Protein AF-B4NVT7-F1 (afdb_monomer)

Organism: Drosophila simulans (NCBI:txid7240)

Sequence (117 aa):
MACITAVIGFLRTWLHVPLPLVFADYLPKERFATGYGLFMFIQGNAMFLIGPIVGFIRDKTKDYIFVFHILNGFMILCAAPWVLEVLIVKFRRRNKIERNNVDHEDVDNQERSAMVH

InterPro domains:
  IPR036259 MFS transporter superfamily [G3DSA:1.20.1250.20] (1-94)
  IPR036259 MFS transporter superfamily [SSF103473] (3-96)

Structure (mmCIF, N/CA/C/O backbone):
data_AF-B4NVT7-F1
#
_entry.id   AF-B4NVT7-F1
#
loop_
_atom_site.group_PDB
_atom_site.id
_atom_site.type_symbol
_atom_site.label_atom_id
_atom_site.label_alt_id
_atom_site.label_comp_id
_atom_site.label_asym_id
_atom_site.label_entity_id
_atom_site.label_seq_id
_atom_site.pdbx_PDB_ins_code
_atom_site.Cartn_x
_atom_site.Cartn_y
_atom_site.Cartn_z
_atom_site.occupancy
_atom_site.B_iso_or_equiv
_atom_site.auth_seq_id
_atom_site.auth_comp_id
_atom_site.auth_asym_id
_atom_site.auth_atom_id
_atom_site.pdbx_PDB_model_num
ATOM 1 N N . MET A 1 1 ?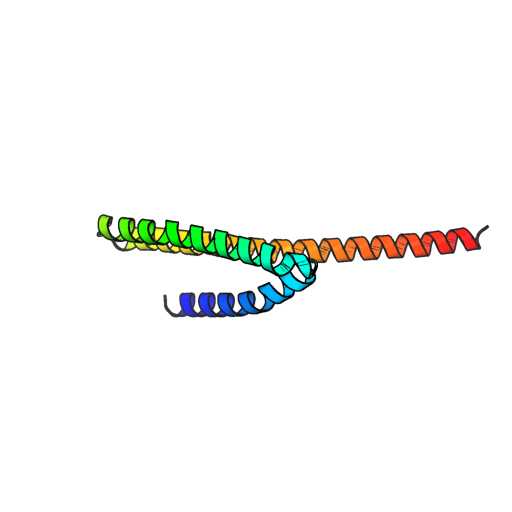 -16.887 -13.170 12.459 1.00 64.88 1 MET A N 1
ATOM 2 C CA . MET A 1 1 ? -15.701 -12.282 12.458 1.00 64.88 1 MET A CA 1
ATOM 3 C C . MET A 1 1 ? -14.423 -13.026 12.080 1.00 64.88 1 MET A C 1
ATOM 5 O O . MET A 1 1 ? -13.839 -12.657 11.073 1.00 64.88 1 MET A O 1
ATOM 9 N N . ALA A 1 2 ? -14.047 -14.106 12.782 1.00 76.62 2 ALA A N 1
ATOM 10 C CA . ALA A 1 2 ? -12.802 -14.853 12.531 1.00 76.62 2 ALA A CA 1
ATOM 11 C C . ALA A 1 2 ? -12.625 -15.353 11.081 1.00 76.62 2 ALA A C 1
ATOM 13 O O . ALA A 1 2 ? -11.559 -15.179 10.499 1.00 76.62 2 ALA A O 1
ATOM 14 N N . CYS A 1 3 ? -13.677 -15.908 10.468 1.00 86.06 3 CYS A N 1
ATOM 15 C CA . CYS A 1 3 ? -13.611 -16.402 9.086 1.00 86.06 3 CYS A CA 1
ATOM 16 C C . CYS A 1 3 ? -13.339 -15.273 8.079 1.00 86.06 3 CYS A C 1
ATOM 18 O O . CYS A 1 3 ? -12.532 -15.428 7.173 1.00 86.06 3 CYS A O 1
ATOM 20 N N . ILE A 1 4 ? -13.971 -14.111 8.272 1.00 81.00 4 ILE A N 1
ATOM 21 C CA . ILE A 1 4 ? -13.816 -12.942 7.395 1.00 81.00 4 ILE A CA 1
ATOM 22 C C . ILE A 1 4 ? -12.397 -12.382 7.524 1.00 81.00 4 ILE A C 1
ATOM 24 O O . ILE A 1 4 ? -11.732 -12.147 6.521 1.00 81.00 4 ILE A O 1
ATOM 28 N N . THR A 1 5 ? -11.892 -12.233 8.751 1.00 80.75 5 THR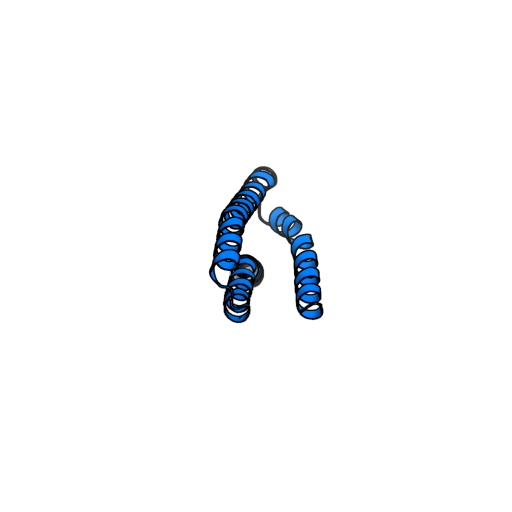 A N 1
ATOM 29 C CA . THR A 1 5 ? -10.518 -11.771 8.991 1.00 80.75 5 THR A CA 1
ATOM 30 C C . THR A 1 5 ? -9.472 -12.767 8.493 1.00 80.75 5 THR A C 1
ATOM 32 O O . THR A 1 5 ? -8.427 -12.339 8.015 1.00 80.75 5 THR A O 1
ATOM 35 N N . ALA A 1 6 ? -9.752 -14.073 8.551 1.00 86.12 6 ALA A N 1
ATOM 36 C CA . ALA A 1 6 ? -8.875 -15.107 8.007 1.00 86.12 6 ALA A CA 1
ATOM 37 C C . ALA A 1 6 ? -8.816 -15.048 6.474 1.00 86.12 6 ALA A C 1
ATOM 39 O O . ALA A 1 6 ? -7.726 -15.041 5.909 1.00 86.12 6 ALA A O 1
ATOM 40 N N . VAL A 1 7 ? -9.967 -14.925 5.803 1.00 86.19 7 VAL A N 1
ATOM 41 C CA . VAL A 1 7 ? -10.035 -14.799 4.338 1.00 86.19 7 VAL A CA 1
ATOM 42 C C . VAL A 1 7 ? -9.357 -13.513 3.867 1.00 86.19 7 VAL A C 1
ATOM 44 O O . VAL A 1 7 ? -8.533 -13.558 2.958 1.00 86.19 7 VAL A O 1
ATOM 47 N N . ILE A 1 8 ? -9.637 -12.375 4.511 1.00 79.56 8 ILE A N 1
ATOM 48 C CA . ILE A 1 8 ? -8.996 -11.098 4.171 1.00 79.56 8 ILE A CA 1
ATOM 49 C C . ILE A 1 8 ? -7.490 -11.159 4.452 1.00 79.56 8 ILE A C 1
ATOM 51 O O . ILE A 1 8 ? -6.704 -10.696 3.633 1.00 79.56 8 ILE A O 1
ATOM 55 N N . GLY A 1 9 ? -7.074 -11.747 5.578 1.00 82.06 9 GLY A N 1
ATOM 56 C CA . GLY A 1 9 ? -5.665 -11.902 5.937 1.00 82.06 9 GLY A CA 1
ATOM 57 C C . GLY A 1 9 ? -4.898 -12.764 4.937 1.00 82.06 9 GLY A C 1
ATOM 58 O O . GLY A 1 9 ? -3.819 -12.374 4.502 1.00 82.06 9 GLY A O 1
ATOM 59 N N . PHE A 1 10 ? -5.489 -13.883 4.516 1.00 87.81 10 PHE A N 1
ATOM 60 C CA . PHE A 1 10 ? -4.922 -14.773 3.507 1.00 87.81 10 PHE A CA 1
ATOM 61 C C . PHE A 1 10 ? -4.824 -14.103 2.131 1.00 87.81 10 PHE A C 1
ATOM 63 O O . PHE A 1 10 ? -3.779 -14.143 1.486 1.00 87.81 10 PHE A O 1
ATOM 70 N N . LEU A 1 11 ? -5.885 -13.423 1.691 1.00 80.38 11 LEU A N 1
ATOM 71 C CA . LEU A 1 11 ? -5.883 -12.708 0.416 1.00 80.38 11 LEU A CA 1
ATOM 72 C C . LEU A 1 11 ? -4.866 -11.552 0.423 1.00 80.38 11 LEU A C 1
ATOM 74 O O . LEU A 1 11 ? -4.183 -11.312 -0.573 1.00 80.38 11 LEU A O 1
ATOM 78 N N . ARG A 1 12 ? -4.720 -10.874 1.572 1.00 78.25 12 ARG A N 1
ATOM 79 C CA . ARG A 1 12 ? -3.741 -9.805 1.799 1.00 78.25 12 ARG A CA 1
ATOM 80 C C . ARG A 1 12 ? -2.304 -10.306 1.772 1.00 78.25 12 ARG A C 1
ATOM 82 O O . ARG A 1 12 ? -1.444 -9.625 1.241 1.00 78.25 12 ARG A O 1
ATOM 89 N N . THR A 1 13 ? -1.985 -11.456 2.347 1.00 83.00 13 THR A N 1
ATOM 90 C CA . THR A 1 13 ? -0.612 -11.969 2.244 1.00 83.00 13 THR A CA 1
ATOM 91 C C . THR A 1 13 ? -0.325 -12.453 0.830 1.00 83.00 13 THR A C 1
ATOM 93 O O . THR A 1 13 ? 0.724 -12.121 0.285 1.00 83.00 13 THR A O 1
ATOM 96 N N . TRP A 1 14 ? -1.277 -13.136 0.191 1.00 83.25 14 TRP A N 1
ATOM 97 C CA . TRP A 1 14 ? -1.098 -13.669 -1.158 1.00 83.25 14 TRP A CA 1
ATOM 98 C C . TRP A 1 14 ? -0.785 -12.578 -2.184 1.00 83.25 14 TRP A C 1
ATOM 100 O O . TRP A 1 14 ? 0.176 -12.693 -2.930 1.00 83.25 14 TRP A O 1
ATOM 110 N N . LEU A 1 15 ? -1.537 -11.485 -2.194 1.00 76.00 15 LEU A N 1
ATOM 111 C CA . LEU A 1 15 ? -1.327 -10.363 -3.117 1.00 76.00 15 LEU A CA 1
ATOM 112 C C . LEU A 1 15 ? -0.124 -9.472 -2.739 1.00 76.00 15 LEU A C 1
ATOM 114 O O . LEU A 1 15 ? 0.381 -8.749 -3.593 1.00 76.00 15 LEU A O 1
ATOM 118 N N . HIS A 1 16 ? 0.379 -9.536 -1.499 1.00 78.44 16 HIS A N 1
ATOM 119 C CA . HIS A 1 16 ? 1.570 -8.784 -1.087 1.00 78.44 16 HIS A CA 1
ATOM 120 C C . HIS A 1 16 ? 2.841 -9.404 -1.682 1.00 78.44 16 HIS A C 1
ATOM 122 O O . HIS A 1 16 ? 3.787 -8.689 -1.990 1.00 78.44 16 HIS A O 1
ATOM 128 N N . VAL A 1 17 ? 2.849 -10.725 -1.890 1.00 80.31 17 VAL A N 1
ATOM 129 C CA . VAL A 1 17 ? 3.972 -11.480 -2.470 1.00 80.31 17 VAL A CA 1
ATOM 130 C C . VAL A 1 17 ? 4.313 -11.072 -3.917 1.00 80.31 17 VAL A C 1
ATOM 132 O O . VAL A 1 17 ? 5.487 -10.824 -4.185 1.00 80.31 17 VAL A O 1
ATOM 135 N N . PRO A 1 18 ? 3.361 -10.965 -4.869 1.00 77.88 18 PRO A N 1
ATOM 136 C CA . PRO A 1 18 ? 3.653 -10.526 -6.232 1.00 77.88 18 PRO A CA 1
ATOM 137 C C . PRO A 1 18 ? 3.879 -9.015 -6.344 1.00 77.88 18 PRO A C 1
ATOM 139 O O . PRO A 1 18 ? 4.391 -8.569 -7.362 1.00 77.88 18 PRO A O 1
ATOM 142 N N . LEU A 1 19 ? 3.527 -8.219 -5.330 1.00 74.12 19 LEU A N 1
ATOM 143 C CA . LEU A 1 19 ? 3.655 -6.761 -5.360 1.00 74.12 19 LEU A CA 1
ATOM 144 C C . LEU A 1 19 ? 5.094 -6.295 -5.682 1.00 74.12 19 LEU A C 1
ATOM 146 O O . LEU A 1 19 ? 5.270 -5.617 -6.693 1.00 74.12 19 LEU A O 1
ATOM 150 N N . PRO A 1 20 ? 6.146 -6.688 -4.932 1.00 75.50 20 PRO A N 1
ATOM 151 C CA . PRO A 1 20 ? 7.522 -6.300 -5.252 1.00 75.50 20 PRO A CA 1
ATOM 152 C C . PRO A 1 20 ? 7.998 -6.851 -6.601 1.00 75.50 20 PRO A C 1
ATOM 154 O O . PRO A 1 20 ? 8.781 -6.190 -7.275 1.00 75.50 20 PRO A O 1
ATOM 157 N N . LEU A 1 21 ? 7.503 -8.023 -7.017 1.00 78.56 21 LEU A N 1
ATOM 158 C CA . LEU A 1 21 ? 7.831 -8.618 -8.315 1.00 78.56 21 LEU A CA 1
ATOM 159 C C . LEU A 1 21 ? 7.291 -7.757 -9.466 1.00 78.56 21 LEU A C 1
ATOM 161 O O . LEU A 1 21 ? 8.003 -7.447 -10.414 1.00 78.56 21 LEU A O 1
ATOM 165 N N . VAL A 1 22 ? 6.051 -7.295 -9.332 1.00 70.69 22 VAL A N 1
ATOM 166 C CA . VAL A 1 22 ? 5.393 -6.396 -10.282 1.00 70.69 22 VAL A CA 1
ATOM 167 C C . VAL A 1 22 ? 6.060 -5.016 -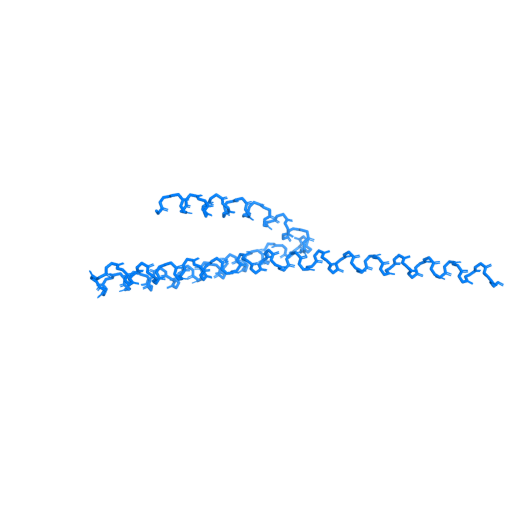10.288 1.00 70.69 22 VAL A C 1
ATOM 169 O O . VAL A 1 22 ? 6.307 -4.453 -11.353 1.00 70.69 22 VAL A O 1
ATOM 172 N N . PHE A 1 23 ? 6.417 -4.474 -9.120 1.00 69.38 23 PHE A N 1
ATOM 173 C CA . PHE A 1 23 ? 7.181 -3.225 -9.038 1.00 69.38 23 PHE A CA 1
ATOM 174 C C . PHE A 1 23 ? 8.562 -3.341 -9.707 1.00 69.38 23 PHE A C 1
ATOM 176 O O . PHE A 1 23 ? 9.023 -2.366 -10.304 1.00 69.38 23 PHE A O 1
ATOM 183 N N . ALA A 1 24 ? 9.205 -4.513 -9.642 1.00 73.19 24 ALA A N 1
ATOM 184 C CA . ALA A 1 24 ? 10.514 -4.761 -10.248 1.00 73.19 24 ALA A CA 1
ATOM 185 C C . ALA A 1 24 ? 10.450 -4.825 -11.783 1.00 73.19 24 ALA A C 1
ATOM 187 O O . ALA A 1 24 ? 11.407 -4.420 -12.440 1.00 73.19 24 ALA A O 1
ATOM 188 N N . ASP A 1 25 ? 9.318 -5.256 -12.347 1.00 70.88 25 ASP A N 1
ATOM 189 C CA . ASP A 1 25 ? 9.064 -5.225 -13.794 1.00 70.88 25 ASP A CA 1
ATOM 190 C C . ASP A 1 25 ? 8.751 -3.809 -14.318 1.00 70.88 25 ASP A C 1
ATOM 192 O O . ASP A 1 25 ? 9.008 -3.506 -15.485 1.00 70.88 25 ASP A O 1
ATOM 196 N N . TYR A 1 26 ? 8.175 -2.929 -13.487 1.00 64.12 26 TYR A N 1
ATOM 197 C CA . TYR A 1 26 ? 7.730 -1.596 -13.915 1.00 64.12 26 TYR A CA 1
ATOM 198 C C . TYR A 1 26 ? 8.756 -0.479 -13.746 1.00 64.12 26 TYR A C 1
ATOM 200 O O . TYR A 1 26 ? 8.663 0.522 -14.461 1.00 64.12 26 TYR A O 1
ATOM 208 N N . LEU A 1 27 ? 9.685 -0.598 -12.796 1.00 66.31 27 LEU A N 1
ATOM 209 C CA . LEU A 1 27 ? 10.651 0.457 -12.505 1.00 66.31 27 LEU A CA 1
ATOM 210 C C . LEU A 1 27 ? 12.052 0.049 -12.978 1.00 66.31 27 LEU A C 1
ATOM 212 O O . LEU A 1 27 ? 12.491 -1.063 -12.684 1.00 66.31 27 LEU A O 1
ATOM 216 N N . PRO A 1 28 ? 12.793 0.935 -13.673 1.00 64.06 28 PRO A N 1
ATOM 217 C CA . PRO A 1 28 ? 14.197 0.676 -13.966 1.00 64.06 28 PRO A CA 1
ATOM 218 C C . PRO A 1 28 ? 14.930 0.375 -12.656 1.00 64.06 28 PRO A C 1
ATOM 220 O O . PRO A 1 28 ? 14.661 1.016 -11.635 1.00 64.06 28 PRO A O 1
ATOM 223 N N . LYS A 1 29 ? 15.842 -0.607 -12.687 1.00 65.44 29 LYS A N 1
ATOM 224 C CA . LYS A 1 29 ? 16.497 -1.171 -11.491 1.00 65.44 29 LYS A CA 1
ATOM 225 C C . LYS A 1 29 ? 17.060 -0.098 -10.543 1.00 65.44 29 LYS A C 1
ATOM 227 O O . LYS A 1 29 ? 17.026 -0.279 -9.333 1.00 65.44 29 LYS A O 1
ATOM 232 N N . GLU A 1 30 ? 17.492 1.043 -11.081 1.00 71.38 30 GLU A N 1
ATOM 233 C CA . GLU A 1 30 ? 18.019 2.191 -10.328 1.00 71.38 30 GLU A CA 1
ATOM 234 C C . GLU A 1 30 ? 16.991 2.942 -9.470 1.00 71.38 30 GLU A C 1
ATOM 236 O O . GLU A 1 30 ? 17.370 3.559 -8.480 1.00 71.38 30 GLU A O 1
ATOM 241 N N . ARG A 1 31 ? 15.696 2.920 -9.814 1.00 73.44 31 ARG A N 1
ATOM 242 C CA . ARG A 1 31 ? 14.656 3.690 -9.101 1.00 73.44 31 ARG A CA 1
ATOM 243 C C . ARG A 1 31 ? 13.682 2.827 -8.298 1.00 73.44 31 ARG A C 1
ATOM 245 O O . ARG A 1 31 ? 12.875 3.388 -7.557 1.00 73.44 31 ARG A O 1
ATOM 252 N N . PHE A 1 32 ? 13.781 1.494 -8.395 1.00 77.12 32 PHE A N 1
ATOM 253 C CA . PHE A 1 32 ? 12.937 0.517 -7.682 1.00 77.12 32 PHE A CA 1
ATOM 254 C C . PHE A 1 32 ? 12.821 0.817 -6.181 1.00 77.12 32 PHE A C 1
ATOM 256 O O . PHE A 1 32 ? 11.716 0.976 -5.658 1.00 77.12 32 PHE A O 1
ATOM 263 N N . ALA A 1 33 ? 13.962 0.971 -5.505 1.00 80.56 33 ALA A N 1
ATOM 264 C CA . ALA A 1 33 ? 14.010 1.203 -4.064 1.00 80.56 33 ALA A CA 1
ATOM 265 C C . ALA A 1 33 ? 13.349 2.532 -3.657 1.00 80.56 33 ALA A C 1
ATOM 267 O O . ALA A 1 33 ? 12.635 2.582 -2.659 1.00 80.56 33 ALA A O 1
ATOM 268 N N . THR A 1 34 ? 13.528 3.596 -4.447 1.00 83.62 34 THR A N 1
ATOM 269 C CA . THR A 1 34 ? 12.927 4.913 -4.183 1.00 83.62 34 THR A CA 1
ATOM 270 C C . THR A 1 34 ? 11.407 4.883 -4.339 1.00 83.62 34 THR A C 1
ATOM 272 O O . THR A 1 34 ? 10.696 5.411 -3.486 1.00 83.62 34 THR A O 1
ATOM 275 N N . GLY A 1 35 ? 10.895 4.236 -5.393 1.00 80.62 35 GLY A N 1
ATOM 276 C CA . GLY A 1 35 ? 9.452 4.100 -5.615 1.00 80.62 35 GLY A CA 1
ATOM 277 C C . GLY A 1 35 ? 8.771 3.252 -4.538 1.00 80.62 35 GLY A C 1
ATOM 278 O O . GLY A 1 35 ? 7.764 3.664 -3.961 1.00 80.62 35 GLY A O 1
ATOM 279 N N . TYR A 1 36 ? 9.360 2.101 -4.206 1.00 82.38 36 TYR A N 1
ATOM 280 C CA . TYR A 1 36 ? 8.844 1.218 -3.158 1.00 82.38 36 TYR A CA 1
ATOM 281 C C . TYR A 1 36 ? 8.955 1.839 -1.754 1.00 82.38 36 TYR A C 1
ATOM 283 O O . TYR A 1 36 ? 8.050 1.701 -0.930 1.00 82.38 36 TYR A O 1
ATOM 291 N N . GLY A 1 37 ? 10.027 2.592 -1.489 1.00 85.75 37 GLY A N 1
ATOM 292 C CA . GLY A 1 37 ? 10.204 3.349 -0.249 1.00 85.75 37 GLY A CA 1
ATOM 293 C C . GLY A 1 37 ? 9.147 4.440 -0.065 1.00 85.75 37 GLY A C 1
ATOM 294 O O . GLY A 1 37 ? 8.591 4.573 1.024 1.00 85.75 37 GLY A O 1
ATOM 295 N N . LEU A 1 38 ? 8.798 5.169 -1.130 1.00 86.12 38 LEU A N 1
ATOM 296 C CA . LEU A 1 38 ? 7.727 6.170 -1.089 1.00 86.12 38 LEU A CA 1
ATOM 297 C C . LEU A 1 38 ? 6.357 5.529 -0.814 1.00 86.12 38 LEU A C 1
ATOM 299 O O . LEU A 1 38 ? 5.582 6.054 -0.015 1.00 86.12 38 LEU A O 1
ATOM 303 N N . PHE A 1 39 ? 6.081 4.366 -1.413 1.00 80.88 39 PHE A N 1
ATOM 304 C CA . PHE A 1 39 ? 4.875 3.582 -1.125 1.00 80.88 39 PHE A CA 1
ATOM 305 C C . PHE A 1 39 ? 4.792 3.179 0.357 1.00 80.88 39 PHE A C 1
ATOM 307 O O . PHE A 1 39 ? 3.763 3.397 1.001 1.00 80.88 39 PHE A O 1
ATOM 314 N N . MET A 1 40 ? 5.883 2.654 0.924 1.00 84.19 40 MET A N 1
ATOM 315 C CA . MET A 1 40 ? 5.959 2.302 2.347 1.00 84.19 40 MET A CA 1
ATOM 316 C C . MET A 1 40 ? 5.817 3.526 3.260 1.00 84.19 40 MET A C 1
ATOM 318 O O . MET A 1 40 ? 5.151 3.446 4.291 1.00 84.19 40 MET A O 1
ATOM 322 N N . PHE A 1 41 ? 6.376 4.675 2.869 1.00 90.00 41 PHE A N 1
ATOM 323 C CA . PHE A 1 41 ? 6.243 5.925 3.615 1.00 90.00 41 PHE A CA 1
ATOM 324 C C . PHE A 1 41 ? 4.790 6.411 3.661 1.00 90.00 41 PHE A C 1
ATOM 326 O O . PHE A 1 41 ? 4.282 6.731 4.736 1.00 90.00 41 PHE A O 1
ATOM 333 N N . ILE A 1 42 ? 4.088 6.414 2.525 1.00 86.00 42 ILE A N 1
ATOM 334 C CA . ILE A 1 42 ? 2.669 6.796 2.458 1.00 86.00 42 ILE A CA 1
ATOM 335 C C . ILE A 1 42 ? 1.811 5.823 3.276 1.00 86.00 42 ILE A C 1
ATOM 337 O O . ILE A 1 42 ? 0.956 6.258 4.050 1.00 86.00 42 ILE A O 1
ATOM 341 N N . GLN A 1 43 ? 2.069 4.517 3.162 1.00 82.69 43 GLN A N 1
ATOM 342 C CA . GLN A 1 43 ? 1.370 3.497 3.945 1.00 82.69 43 GLN A CA 1
ATOM 343 C C . GLN A 1 43 ? 1.576 3.699 5.457 1.00 82.69 43 GLN A C 1
ATOM 345 O O . GLN A 1 43 ? 0.612 3.665 6.223 1.00 82.69 43 GLN A O 1
ATOM 350 N N . GLY A 1 44 ? 2.814 3.956 5.885 1.00 85.38 44 GLY A N 1
ATOM 351 C CA . GLY A 1 44 ? 3.149 4.220 7.283 1.00 85.38 44 GLY A CA 1
ATOM 352 C C . GLY A 1 44 ? 2.469 5.479 7.825 1.00 85.38 44 GLY A C 1
ATOM 353 O O . GLY A 1 44 ? 1.890 5.439 8.908 1.00 85.38 44 GLY A O 1
ATOM 354 N N . ASN A 1 45 ? 2.455 6.570 7.051 1.00 89.44 45 ASN A N 1
ATOM 355 C CA . ASN A 1 45 ? 1.759 7.808 7.425 1.00 89.44 45 ASN A CA 1
ATOM 356 C C . ASN A 1 45 ? 0.245 7.596 7.561 1.00 89.44 45 ASN A C 1
ATOM 358 O O . ASN A 1 45 ? -0.362 8.071 8.521 1.00 89.44 45 ASN A O 1
ATOM 362 N N . ALA A 1 46 ? -0.367 6.833 6.651 1.00 84.75 46 ALA A N 1
ATOM 363 C CA . ALA A 1 46 ? -1.781 6.484 6.750 1.00 84.75 46 ALA A CA 1
ATOM 364 C C . ALA A 1 46 ? -2.075 5.676 8.027 1.00 84.75 46 ALA A C 1
ATOM 366 O O . ALA A 1 46 ? -3.032 5.971 8.743 1.00 84.75 46 ALA A O 1
ATOM 367 N N . MET A 1 47 ? -1.229 4.697 8.363 1.00 83.00 47 MET A N 1
ATOM 368 C CA . MET A 1 47 ? -1.390 3.890 9.576 1.00 83.00 47 MET A CA 1
ATOM 369 C C . MET A 1 47 ? -1.171 4.709 10.858 1.00 83.00 47 MET A C 1
ATOM 371 O O . MET A 1 47 ? -1.892 4.511 11.839 1.00 83.00 47 MET A O 1
ATOM 375 N N . PHE A 1 48 ? -0.244 5.670 10.829 1.00 88.75 48 PHE A N 1
ATOM 376 C CA . PHE A 1 48 ? 0.005 6.600 11.929 1.00 88.75 48 PHE A CA 1
ATOM 377 C C . PHE A 1 48 ? -1.184 7.531 12.193 1.00 88.75 48 PHE A C 1
ATOM 379 O O . PHE A 1 48 ? -1.476 7.820 13.347 1.00 88.75 48 PHE A O 1
ATOM 386 N N . LEU A 1 49 ? -1.904 7.960 11.151 1.00 86.88 49 LEU A N 1
ATOM 387 C CA . LEU A 1 49 ? -3.113 8.774 11.301 1.00 86.88 49 LEU A CA 1
ATOM 388 C C . LEU A 1 49 ? -4.297 7.947 11.825 1.00 86.88 49 LEU A C 1
ATOM 390 O O . LEU A 1 49 ? -5.014 8.375 12.726 1.00 86.88 49 LEU A O 1
ATOM 394 N N . ILE A 1 50 ? -4.495 6.741 11.285 1.00 81.81 50 ILE A N 1
ATOM 395 C CA . ILE A 1 50 ? -5.654 5.892 11.603 1.00 81.81 50 ILE A CA 1
ATOM 396 C C . ILE A 1 50 ? -5.589 5.343 13.035 1.00 81.81 50 ILE A C 1
ATOM 398 O O . ILE A 1 50 ? -6.621 5.269 13.701 1.00 81.81 50 ILE A O 1
ATOM 402 N N . GLY A 1 51 ? -4.401 4.984 13.532 1.00 80.25 51 GLY A N 1
ATOM 403 C CA . GLY A 1 51 ? -4.207 4.435 14.881 1.00 80.25 51 GLY A CA 1
ATOM 404 C C . GLY A 1 51 ? -4.855 5.262 16.010 1.00 80.25 51 GLY A C 1
ATOM 405 O O . GLY A 1 51 ? -5.727 4.742 16.713 1.00 80.25 51 GLY A O 1
ATOM 406 N N . PRO A 1 52 ? -4.487 6.544 16.188 1.00 84.19 52 PRO A N 1
ATOM 407 C CA . PRO A 1 52 ? -5.063 7.410 17.214 1.00 84.19 52 PRO A CA 1
ATOM 408 C C . PRO A 1 52 ? -6.521 7.790 16.931 1.00 84.19 52 PRO A C 1
ATOM 410 O O . PRO A 1 52 ? -7.301 7.894 17.875 1.00 84.19 52 PRO A O 1
ATOM 413 N N . ILE A 1 53 ? -6.925 7.929 15.660 1.00 82.31 53 ILE A N 1
ATOM 414 C CA . ILE A 1 53 ? -8.325 8.202 15.289 1.00 82.31 53 ILE A CA 1
ATOM 415 C C . ILE A 1 53 ? -9.234 7.055 15.753 1.00 82.31 53 ILE A C 1
ATOM 417 O O . ILE A 1 53 ? -10.249 7.290 16.407 1.00 82.31 53 ILE A O 1
ATOM 421 N N . VAL A 1 54 ? -8.850 5.806 15.483 1.00 76.94 54 VAL A N 1
ATOM 422 C CA . VAL A 1 54 ? -9.594 4.618 15.931 1.00 76.94 54 VAL A CA 1
ATOM 423 C C . VAL A 1 54 ? -9.589 4.500 17.457 1.00 76.94 54 VAL A C 1
ATOM 425 O O . VAL A 1 54 ? -10.617 4.157 18.043 1.00 76.94 54 VAL A O 1
ATOM 428 N N . GLY A 1 55 ? -8.466 4.818 18.110 1.00 77.81 55 GLY A N 1
ATOM 429 C CA . GLY A 1 55 ? -8.366 4.852 19.573 1.00 77.81 55 GLY A CA 1
ATOM 430 C C 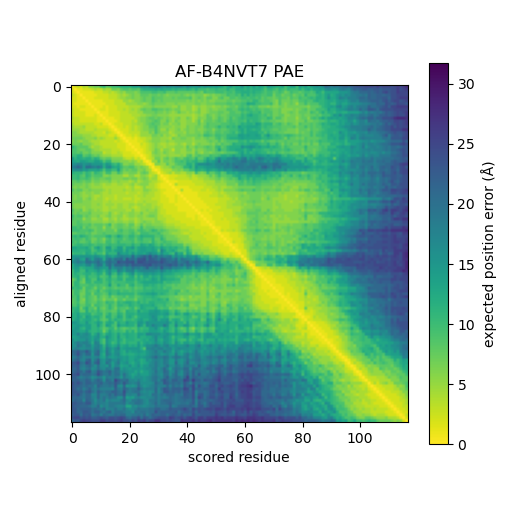. GLY A 1 55 ? -9.344 5.845 20.205 1.00 77.81 55 GLY A C 1
ATOM 431 O O . GLY A 1 55 ? -10.113 5.474 21.087 1.00 77.81 55 GLY A O 1
ATOM 432 N N . PHE A 1 56 ? -9.395 7.071 19.683 1.00 79.00 56 PHE A N 1
ATOM 433 C CA . PHE A 1 56 ? -10.282 8.121 20.184 1.00 79.00 56 PHE A CA 1
ATOM 434 C C . PHE A 1 56 ? -11.770 7.797 19.976 1.00 79.00 56 PHE A C 1
ATOM 436 O O . PHE A 1 56 ? -12.600 8.037 20.854 1.00 79.00 56 PHE A O 1
ATOM 443 N N . ILE A 1 57 ? -12.121 7.209 18.827 1.00 73.38 57 ILE A N 1
ATOM 444 C CA . ILE A 1 57 ? -13.499 6.795 18.515 1.00 73.38 57 ILE A CA 1
ATOM 445 C C . ILE A 1 57 ? -13.957 5.664 19.444 1.00 73.38 57 ILE A C 1
ATOM 447 O O . ILE A 1 57 ? -15.106 5.652 19.896 1.00 73.38 57 ILE A O 1
ATOM 451 N N . ARG A 1 58 ? -13.058 4.732 19.778 1.00 69.50 58 ARG A N 1
ATOM 452 C CA . ARG A 1 58 ? -13.345 3.638 20.711 1.00 69.50 58 ARG A CA 1
ATOM 453 C C . ARG A 1 58 ? -13.660 4.149 22.119 1.00 69.50 58 ARG A C 1
ATOM 455 O O . ARG A 1 58 ? -14.606 3.659 22.728 1.00 69.50 58 ARG A O 1
ATOM 462 N N . ASP A 1 59 ? -12.933 5.155 22.599 1.00 73.25 59 ASP A N 1
ATOM 463 C CA . ASP A 1 59 ? -13.098 5.679 23.962 1.00 73.25 59 ASP A CA 1
ATOM 464 C C . ASP A 1 59 ? -14.384 6.508 24.144 1.00 73.25 59 ASP A C 1
ATOM 466 O O . ASP A 1 59 ? -14.937 6.579 25.242 1.00 73.25 59 ASP A O 1
ATOM 470 N N . LYS A 1 60 ? -14.899 7.121 23.071 1.00 67.12 60 LYS A N 1
ATOM 471 C CA . LYS A 1 60 ? -16.081 7.998 23.128 1.00 67.12 60 LYS A CA 1
ATOM 472 C C . LYS A 1 60 ? -17.419 7.275 23.034 1.00 67.12 60 LYS A C 1
ATOM 474 O O . LYS A 1 60 ? -18.409 7.799 23.536 1.00 67.12 60 LYS A O 1
ATOM 479 N N . THR A 1 61 ? -17.474 6.119 22.377 1.00 65.69 61 THR A N 1
ATOM 480 C CA . THR A 1 61 ? -18.759 5.663 21.837 1.00 65.69 61 THR A CA 1
ATOM 481 C C . THR A 1 61 ? -19.608 4.883 22.843 1.00 65.69 61 THR A C 1
ATOM 483 O O . THR A 1 61 ? -20.813 5.066 22.812 1.00 65.69 61 THR A O 1
ATOM 486 N N . LYS A 1 62 ? -19.042 4.079 23.763 1.00 65.31 62 LYS A N 1
ATOM 487 C CA . LYS A 1 62 ? -19.757 3.167 24.710 1.00 65.31 62 LYS A CA 1
ATOM 488 C C . LYS A 1 62 ? -20.772 2.177 24.083 1.00 65.31 62 LYS A C 1
ATOM 490 O O . LYS A 1 62 ? -20.995 1.120 24.662 1.00 65.31 62 LYS A O 1
ATOM 495 N N . ASP A 1 63 ? -21.278 2.450 22.883 1.00 63.91 63 ASP A N 1
ATOM 496 C CA . ASP A 1 63 ? -22.105 1.616 22.024 1.00 63.91 63 ASP A CA 1
ATOM 497 C C . ASP A 1 63 ? -21.243 0.933 20.952 1.00 63.91 63 ASP A C 1
ATOM 499 O O . ASP A 1 63 ? -20.706 1.546 20.026 1.00 63.91 63 ASP A O 1
ATOM 503 N N . TYR A 1 64 ? -21.109 -0.386 21.068 1.00 64.44 64 TYR A N 1
ATOM 504 C CA . TYR A 1 64 ? -20.210 -1.206 20.247 1.00 64.44 64 TYR A CA 1
ATOM 505 C C . TYR A 1 64 ? -20.562 -1.250 18.749 1.00 64.44 64 TYR A C 1
ATOM 507 O O . TYR A 1 64 ? -19.690 -1.487 17.912 1.00 64.44 64 TYR A O 1
ATOM 515 N N . ILE A 1 65 ? -21.826 -1.020 18.391 1.00 72.81 65 ILE A N 1
ATOM 516 C CA . ILE A 1 65 ? -22.334 -1.184 17.018 1.00 72.81 65 ILE A CA 1
ATOM 517 C C . ILE A 1 65 ? -21.834 -0.071 16.088 1.00 72.81 65 ILE A C 1
ATOM 519 O O . ILE A 1 65 ? -21.435 -0.341 14.954 1.00 72.81 65 ILE A O 1
ATOM 523 N N . PHE A 1 66 ? -21.779 1.171 16.571 1.00 70.50 66 PHE A N 1
ATOM 524 C CA . PHE A 1 66 ? -21.332 2.310 15.764 1.00 70.50 66 PHE A CA 1
ATOM 525 C C . PHE A 1 66 ? -19.815 2.274 15.531 1.00 70.50 66 PHE A C 1
ATOM 527 O O . PHE A 1 66 ? -19.337 2.486 14.414 1.00 70.50 66 PHE A O 1
ATOM 534 N N . VAL A 1 67 ? -19.057 1.889 16.565 1.00 73.81 67 VAL A N 1
ATOM 535 C CA . VAL A 1 67 ? -17.609 1.640 16.470 1.00 73.81 67 VAL A CA 1
ATOM 536 C C . VAL A 1 67 ? -17.319 0.562 15.434 1.00 73.81 67 VAL A C 1
ATOM 538 O O . VAL A 1 67 ? -16.401 0.715 14.632 1.00 73.81 67 VAL A O 1
ATOM 541 N N . PHE A 1 68 ? -18.122 -0.504 15.411 1.00 75.12 68 PHE A N 1
ATOM 542 C CA . PHE A 1 68 ? -17.949 -1.603 14.471 1.00 75.12 68 PHE A CA 1
ATOM 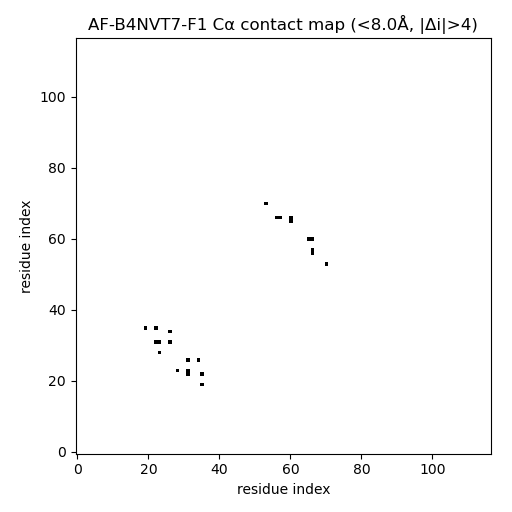543 C C . PHE A 1 68 ? -18.144 -1.169 13.011 1.00 75.12 68 PHE A C 1
ATOM 545 O O . PHE A 1 68 ? -17.334 -1.528 12.155 1.00 75.12 68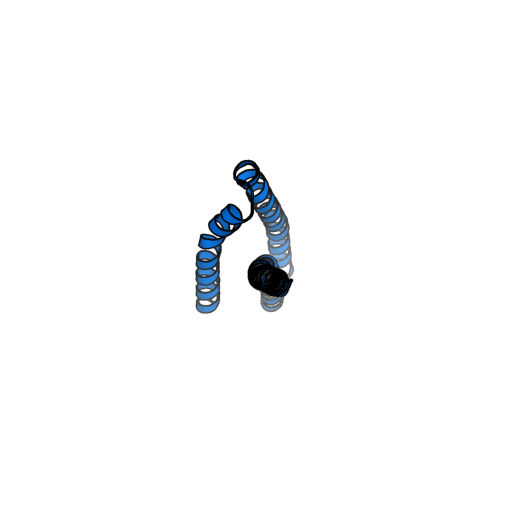 PHE A O 1
ATOM 552 N N . HIS A 1 69 ? -19.165 -0.358 12.711 1.00 79.44 69 HIS A N 1
ATOM 553 C CA . HIS A 1 69 ? -19.359 0.173 11.359 1.00 79.44 69 HIS A CA 1
ATOM 554 C C . HIS A 1 69 ? -18.227 1.104 10.916 1.00 79.44 69 HIS A C 1
ATOM 556 O O . HIS A 1 69 ? -17.763 0.984 9.782 1.00 79.44 69 HIS A O 1
ATOM 562 N N . ILE A 1 70 ? -17.723 1.964 11.804 1.00 78.12 70 ILE A N 1
ATOM 563 C CA . ILE A 1 70 ? -16.587 2.841 11.494 1.00 78.12 70 ILE A CA 1
ATOM 564 C C . ILE A 1 70 ? -15.304 2.031 11.272 1.00 78.12 70 ILE A C 1
ATOM 566 O O . ILE A 1 70 ? -14.594 2.270 10.296 1.00 78.12 70 ILE A O 1
ATOM 570 N N . LEU A 1 71 ? -15.016 1.044 12.125 1.00 76.50 71 LEU A N 1
ATOM 571 C CA . LEU A 1 71 ? -13.848 0.170 11.970 1.00 76.50 71 LEU A CA 1
ATOM 572 C C . LEU A 1 71 ? -13.892 -0.605 10.654 1.00 76.50 71 LEU A C 1
ATOM 574 O O . LEU A 1 71 ? -12.879 -0.701 9.964 1.00 76.50 71 LEU A O 1
ATOM 578 N N . ASN A 1 72 ? -15.064 -1.120 10.286 1.00 80.06 72 ASN A N 1
ATOM 579 C CA . ASN A 1 72 ? -15.247 -1.818 9.021 1.00 80.06 72 ASN A CA 1
ATOM 580 C C . ASN A 1 72 ? -15.088 -0.858 7.825 1.00 80.06 72 ASN A C 1
ATOM 582 O O . ASN A 1 72 ? -14.422 -1.190 6.848 1.00 80.06 72 ASN A O 1
ATOM 586 N N . GLY A 1 73 ? -15.595 0.375 7.936 1.00 81.19 73 GLY A N 1
ATOM 587 C CA . GLY A 1 73 ? -15.371 1.434 6.949 1.00 81.19 73 GLY A CA 1
ATOM 588 C C . GLY A 1 73 ? -13.888 1.769 6.760 1.00 81.19 73 GLY A C 1
ATOM 589 O O . GLY A 1 73 ? -13.402 1.790 5.631 1.00 81.19 73 GLY A O 1
ATOM 590 N N . PHE A 1 74 ? -13.133 1.943 7.849 1.00 77.19 74 PHE A N 1
ATOM 591 C CA . PHE A 1 74 ? -11.680 2.150 7.796 1.00 77.19 74 PHE A CA 1
ATOM 592 C C . PHE A 1 74 ? -10.938 0.951 7.201 1.00 77.19 74 PHE A C 1
ATOM 594 O O . PHE A 1 74 ? -9.977 1.132 6.453 1.00 77.19 74 PHE A O 1
ATOM 601 N N . MET A 1 75 ? -11.383 -0.269 7.497 1.00 75.81 75 MET A N 1
ATOM 602 C CA . MET A 1 75 ? -10.802 -1.491 6.944 1.00 75.81 75 MET A CA 1
ATOM 603 C C . MET A 1 75 ? -10.994 -1.569 5.422 1.00 75.81 75 MET A C 1
ATOM 605 O O . MET A 1 75 ? -10.050 -1.902 4.707 1.00 75.81 75 MET A O 1
ATOM 609 N N . ILE A 1 76 ? -12.174 -1.188 4.919 1.00 77.25 76 ILE A N 1
ATOM 610 C CA . ILE A 1 76 ? -12.468 -1.100 3.480 1.00 77.25 76 ILE A CA 1
ATOM 611 C C . ILE A 1 76 ? -11.677 0.040 2.825 1.00 77.25 76 ILE A C 1
ATOM 613 O O . ILE A 1 76 ? -11.101 -0.147 1.756 1.00 77.25 76 ILE A O 1
ATOM 617 N N . LEU A 1 77 ? -11.586 1.201 3.475 1.00 80.50 77 LEU A N 1
ATOM 618 C CA . LEU A 1 77 ? -10.833 2.354 2.973 1.00 80.50 77 LEU A CA 1
ATOM 619 C C . LEU A 1 77 ? -9.333 2.042 2.869 1.00 80.50 77 LEU A C 1
ATOM 621 O O . LEU A 1 77 ? -8.689 2.389 1.884 1.00 80.50 77 LEU A O 1
ATOM 625 N N . CYS A 1 78 ? -8.791 1.296 3.832 1.00 73.00 78 CYS A N 1
ATOM 626 C CA . CYS A 1 78 ? -7.418 0.792 3.801 1.00 73.00 78 CYS A CA 1
ATOM 627 C C . CYS A 1 78 ? -7.205 -0.303 2.734 1.00 73.00 78 CYS A C 1
ATOM 629 O O . CYS A 1 78 ? -6.093 -0.487 2.241 1.00 73.00 78 CYS A O 1
ATOM 631 N N . ALA A 1 79 ? -8.266 -1.007 2.330 1.00 72.44 79 ALA A N 1
ATOM 632 C CA . ALA A 1 79 ? -8.246 -1.956 1.217 1.00 72.44 79 ALA A CA 1
ATOM 633 C C . ALA A 1 79 ? -8.434 -1.288 -0.164 1.00 72.44 79 ALA A C 1
ATOM 635 O O . ALA A 1 79 ? -8.202 -1.928 -1.189 1.00 72.44 79 ALA A O 1
ATOM 636 N N . ALA A 1 80 ? -8.811 -0.006 -0.232 1.00 74.94 80 ALA A N 1
ATOM 637 C CA . ALA A 1 80 ? -9.013 0.698 -1.499 1.00 74.94 80 ALA A CA 1
ATOM 638 C C . ALA A 1 80 ? -7.735 0.825 -2.359 1.00 74.94 80 ALA A C 1
ATOM 640 O O . ALA A 1 80 ? -7.816 0.527 -3.552 1.00 74.94 80 ALA A O 1
ATOM 641 N N . PRO A 1 81 ? -6.545 1.161 -1.809 1.00 71.50 81 PRO A N 1
ATOM 642 C CA . PRO A 1 81 ? -5.294 1.188 -2.578 1.00 71.50 81 PRO A CA 1
ATOM 643 C C . PRO A 1 81 ? -4.964 -0.165 -3.211 1.00 71.50 81 PRO A C 1
ATOM 645 O O . PRO A 1 81 ? -4.396 -0.240 -4.292 1.00 71.50 81 PRO A O 1
ATOM 648 N N . TRP A 1 82 ? -5.371 -1.242 -2.549 1.00 68.50 82 TRP A N 1
ATOM 649 C CA . TRP A 1 82 ? -5.171 -2.611 -2.996 1.00 68.50 82 TRP A CA 1
ATOM 650 C C . TRP A 1 82 ? -6.049 -2.988 -4.189 1.00 68.50 82 TRP A C 1
ATOM 652 O O . TRP A 1 82 ? -5.570 -3.580 -5.156 1.00 68.50 82 TRP A O 1
ATOM 662 N N . VAL A 1 83 ? -7.329 -2.610 -4.151 1.00 71.44 83 VAL A N 1
ATOM 663 C CA . VAL A 1 83 ? -8.238 -2.783 -5.294 1.00 71.44 83 VAL A CA 1
ATOM 664 C C . VAL A 1 83 ? -7.781 -1.914 -6.465 1.00 71.44 83 VAL A C 1
ATOM 666 O O . VAL A 1 83 ? -7.780 -2.374 -7.606 1.00 71.44 83 VAL A O 1
ATOM 669 N N . LEU A 1 84 ? -7.340 -0.686 -6.180 1.00 73.12 84 LEU A N 1
ATOM 670 C CA . LEU A 1 84 ? -6.823 0.238 -7.182 1.00 73.12 84 LEU A CA 1
ATOM 671 C C . LEU A 1 84 ? -5.576 -0.326 -7.882 1.00 73.12 84 LEU A C 1
ATOM 673 O O . LEU A 1 84 ? -5.529 -0.325 -9.107 1.00 73.12 84 LEU A O 1
ATOM 677 N N . GLU A 1 85 ? -4.616 -0.876 -7.135 1.00 69.12 85 GLU A N 1
ATOM 678 C CA . GLU A 1 85 ? -3.402 -1.508 -7.675 1.00 69.12 85 GLU A CA 1
ATOM 679 C C . GLU A 1 85 ? -3.746 -2.672 -8.618 1.00 69.12 85 GLU A C 1
ATOM 681 O O . GLU A 1 85 ? -3.293 -2.714 -9.763 1.00 69.12 85 GLU A O 1
ATOM 686 N N . VAL A 1 86 ? -4.618 -3.592 -8.187 1.00 69.12 86 VAL A N 1
ATOM 687 C CA . VAL A 1 86 ? -5.052 -4.735 -9.011 1.00 69.12 86 VAL A CA 1
ATOM 688 C C . VAL A 1 86 ? -5.775 -4.266 -10.275 1.00 69.12 86 VAL A C 1
ATOM 690 O O . VAL A 1 86 ? -5.550 -4.816 -11.359 1.00 69.12 86 VAL A O 1
ATOM 693 N N . LEU A 1 87 ? -6.625 -3.243 -10.166 1.00 71.00 87 LEU A N 1
ATOM 694 C CA . LEU A 1 87 ? -7.308 -2.651 -11.313 1.00 71.00 87 LEU A CA 1
ATOM 695 C C . LEU A 1 87 ? -6.318 -1.998 -12.280 1.00 71.00 87 LEU A C 1
ATOM 697 O O . LEU A 1 87 ? -6.409 -2.251 -13.479 1.00 71.00 87 LEU A O 1
ATOM 701 N N . ILE A 1 88 ? -5.345 -1.232 -11.783 1.00 70.88 88 ILE A N 1
ATOM 702 C CA . ILE A 1 88 ? -4.307 -0.587 -12.597 1.00 70.88 88 ILE A CA 1
ATOM 703 C C . ILE A 1 88 ? -3.465 -1.639 -13.325 1.00 70.88 88 ILE A C 1
ATOM 705 O O . ILE A 1 88 ? -3.254 -1.525 -14.534 1.00 70.88 88 ILE A O 1
ATOM 709 N N . VAL A 1 89 ? -3.031 -2.699 -12.639 1.00 69.06 89 VAL A N 1
ATOM 710 C CA . VAL A 1 89 ? -2.277 -3.804 -13.253 1.00 69.06 89 VAL A CA 1
ATOM 711 C C . VAL A 1 89 ? -3.108 -4.495 -14.338 1.00 69.06 89 VAL A C 1
ATOM 713 O O . VAL A 1 89 ? -2.607 -4.751 -15.436 1.00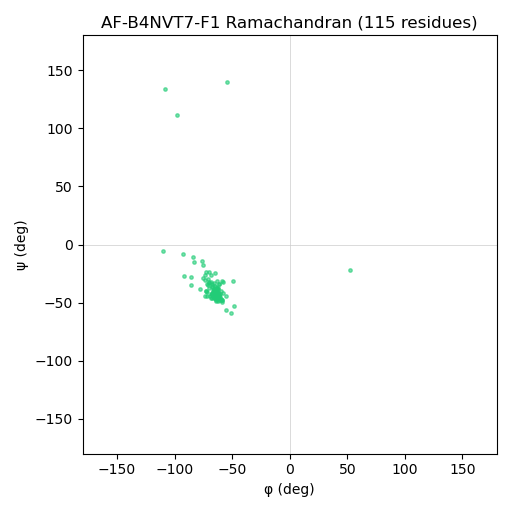 69.06 89 VAL A O 1
ATOM 716 N N . LYS A 1 90 ? -4.395 -4.754 -14.080 1.00 64.94 90 LYS A N 1
ATOM 717 C CA . LYS A 1 90 ? -5.295 -5.415 -15.037 1.00 64.94 90 LYS A CA 1
ATOM 718 C C . LYS A 1 90 ? -5.591 -4.545 -16.263 1.00 64.94 90 LYS A C 1
ATOM 720 O O . LYS A 1 90 ? -5.560 -5.057 -17.382 1.00 64.94 90 LYS A O 1
ATOM 725 N N . PHE A 1 91 ? -5.829 -3.247 -16.075 1.00 65.62 91 PHE A N 1
ATOM 726 C CA . PHE A 1 91 ? -6.039 -2.292 -17.168 1.00 65.62 91 PHE A CA 1
ATOM 727 C C . PHE A 1 91 ? -4.777 -2.107 -18.014 1.00 65.62 91 PHE A C 1
ATOM 729 O O . PHE A 1 91 ? -4.842 -2.141 -19.241 1.00 65.62 91 PHE A O 1
ATOM 736 N N . ARG A 1 92 ? -3.600 -2.006 -17.389 1.00 63.06 92 ARG A N 1
ATOM 737 C CA . ARG A 1 92 ? -2.334 -1.856 -18.121 1.00 63.06 92 ARG A CA 1
ATOM 738 C C . ARG A 1 92 ? -1.957 -3.103 -18.915 1.00 63.06 92 ARG A C 1
ATOM 740 O O . ARG A 1 92 ? -1.416 -2.971 -20.012 1.00 63.06 92 ARG A O 1
ATOM 747 N N . ARG A 1 93 ? -2.276 -4.306 -18.418 1.00 63.50 93 ARG A N 1
ATOM 748 C CA . ARG A 1 93 ? -2.067 -5.554 -19.174 1.00 63.50 93 ARG A CA 1
ATOM 749 C C . ARG A 1 93 ? -2.899 -5.577 -20.456 1.00 63.50 93 ARG A C 1
ATOM 751 O O . ARG A 1 93 ? -2.388 -6.005 -21.483 1.00 63.50 93 ARG A O 1
ATOM 758 N N . ARG A 1 94 ? -4.134 -5.059 -20.410 1.00 60.06 94 ARG A N 1
ATOM 759 C CA . ARG A 1 94 ? -4.971 -4.885 -21.606 1.00 60.06 94 ARG A CA 1
ATOM 760 C C . ARG A 1 94 ? -4.353 -3.885 -22.586 1.00 60.06 94 ARG A C 1
ATOM 762 O O . ARG A 1 94 ? -4.132 -4.260 -23.730 1.00 60.06 94 ARG A O 1
ATOM 769 N N . ASN A 1 95 ? -3.931 -2.703 -22.129 1.00 60.53 95 ASN A N 1
ATOM 770 C CA . ASN A 1 95 ? -3.290 -1.716 -23.013 1.00 60.53 95 ASN A CA 1
ATOM 771 C C . ASN A 1 95 ? -1.980 -2.207 -23.661 1.00 60.53 95 ASN A C 1
ATOM 773 O O . ASN A 1 95 ? -1.679 -1.828 -24.790 1.00 60.53 95 ASN A O 1
ATOM 777 N N . LYS A 1 96 ? -1.174 -3.031 -22.972 1.00 61.56 96 LYS A N 1
ATOM 778 C CA . LYS A 1 96 ? 0.079 -3.564 -23.544 1.00 61.56 96 LYS A CA 1
ATOM 779 C C . LYS A 1 96 ? -0.174 -4.613 -24.632 1.00 61.56 96 LYS A C 1
ATOM 781 O O . LYS A 1 96 ? 0.610 -4.681 -25.572 1.00 61.56 96 LYS A O 1
ATOM 786 N N . ILE A 1 97 ? -1.242 -5.405 -24.499 1.00 67.94 97 ILE A N 1
ATOM 787 C CA . ILE A 1 97 ? -1.662 -6.376 -25.519 1.00 67.94 97 ILE A CA 1
ATOM 788 C C . ILE A 1 97 ? -2.181 -5.639 -26.758 1.00 67.94 97 ILE A C 1
ATOM 790 O O . ILE A 1 97 ? -1.759 -5.964 -27.861 1.00 67.94 97 ILE A O 1
ATOM 794 N N . GLU A 1 98 ? -3.002 -4.600 -26.579 1.00 66.25 98 GLU A N 1
ATOM 795 C CA . GLU A 1 98 ? -3.529 -3.828 -27.714 1.00 66.25 98 GLU A CA 1
ATOM 796 C C . GLU A 1 98 ? -2.425 -3.107 -28.496 1.00 66.25 98 GLU A C 1
ATOM 798 O O . GLU A 1 98 ? -2.389 -3.217 -29.715 1.00 66.25 98 GLU A O 1
ATOM 803 N N . ARG A 1 99 ? -1.453 -2.465 -27.826 1.00 66.44 99 ARG A N 1
ATOM 804 C CA . ARG A 1 99 ? -0.305 -1.864 -28.537 1.00 66.44 99 ARG A CA 1
ATOM 805 C C . ARG A 1 99 ? 0.514 -2.884 -29.330 1.00 66.44 99 ARG A C 1
ATOM 807 O O . ARG A 1 99 ? 0.966 -2.560 -30.416 1.00 66.44 99 ARG A O 1
ATOM 814 N N . ASN A 1 100 ? 0.740 -4.082 -28.785 1.00 67.75 100 ASN A N 1
ATOM 815 C CA . ASN A 1 100 ? 1.541 -5.098 -29.471 1.00 67.75 100 ASN A CA 1
ATOM 816 C C . ASN A 1 100 ? 0.820 -5.664 -30.701 1.00 67.75 100 ASN A C 1
ATOM 818 O O . ASN A 1 100 ? 1.484 -5.961 -31.684 1.00 67.75 100 ASN A O 1
ATOM 822 N N . ASN A 1 101 ? -0.514 -5.762 -30.659 1.00 69.94 101 ASN A N 1
ATOM 823 C CA . ASN A 1 101 ? -1.312 -6.158 -31.818 1.00 69.94 101 ASN A CA 1
ATOM 824 C C . ASN A 1 101 ? -1.265 -5.100 -32.931 1.00 69.94 101 ASN A C 1
ATOM 826 O O . ASN A 1 101 ? -1.075 -5.456 -34.086 1.00 69.94 101 ASN A O 1
ATOM 830 N N . VAL A 1 102 ? -1.358 -3.812 -32.573 1.00 74.00 102 VAL A N 1
ATOM 831 C CA . VAL A 1 102 ? -1.255 -2.699 -33.537 1.00 74.00 102 VAL A CA 1
ATOM 832 C C . VAL A 1 102 ? 0.133 -2.654 -34.186 1.00 74.00 102 VAL A C 1
ATOM 834 O O . VAL A 1 102 ? 0.220 -2.651 -35.406 1.00 74.00 102 VAL A O 1
ATOM 837 N N . ASP A 1 103 ? 1.212 -2.742 -33.391 1.00 71.94 103 ASP A N 1
ATOM 838 C CA . ASP A 1 103 ? 2.589 -2.804 -33.916 1.00 71.94 103 ASP A CA 1
ATOM 839 C C . ASP A 1 103 ? 2.785 -4.014 -34.872 1.00 71.94 103 ASP A C 1
ATOM 841 O O . ASP A 1 103 ? 3.561 -3.930 -35.821 1.00 71.94 103 ASP A O 1
ATOM 845 N N . HIS A 1 104 ? 2.088 -5.140 -34.657 1.00 71.81 104 HIS A N 1
ATOM 846 C CA . HIS A 1 104 ? 2.159 -6.317 -35.538 1.00 71.81 104 HIS A CA 1
ATOM 847 C C . HIS A 1 104 ? 1.341 -6.164 -36.832 1.00 71.81 104 HIS A C 1
ATOM 849 O O . HIS A 1 104 ? 1.792 -6.620 -37.884 1.00 71.81 104 HIS A O 1
ATOM 855 N N . GLU A 1 105 ? 0.164 -5.534 -36.763 1.00 75.62 105 GLU A N 1
ATOM 856 C CA . GLU A 1 105 ? -0.666 -5.211 -37.934 1.00 75.62 105 GLU A CA 1
ATOM 857 C C . GLU A 1 105 ? 0.025 -4.197 -38.855 1.00 75.62 105 GLU A C 1
ATOM 859 O O . GLU A 1 105 ? 0.000 -4.363 -40.075 1.00 75.62 105 GLU A O 1
ATOM 864 N N . ASP A 1 106 ? 0.697 -3.191 -38.287 1.00 73.31 106 ASP A N 1
ATOM 865 C CA . ASP A 1 106 ? 1.430 -2.183 -39.059 1.00 73.31 106 ASP A CA 1
ATOM 866 C C . ASP A 1 106 ? 2.613 -2.799 -39.828 1.00 73.31 106 ASP A C 1
ATOM 868 O O . ASP A 1 106 ? 2.833 -2.469 -40.996 1.00 73.31 106 ASP A O 1
ATOM 872 N N . VAL A 1 107 ? 3.348 -3.736 -39.216 1.00 76.12 107 VAL A N 1
ATOM 873 C CA . VAL A 1 107 ? 4.471 -4.434 -39.872 1.00 76.12 107 VAL A CA 1
ATOM 874 C C . VAL A 1 107 ? 3.985 -5.322 -41.022 1.00 76.12 107 VAL A C 1
ATOM 876 O O . VAL A 1 107 ? 4.564 -5.271 -42.107 1.00 76.12 107 VAL A O 1
ATOM 879 N N . ASP A 1 108 ? 2.903 -6.083 -40.831 1.00 75.75 108 ASP A N 1
ATOM 880 C CA . ASP A 1 108 ? 2.336 -6.947 -41.879 1.00 75.75 108 ASP A CA 1
ATOM 881 C C . ASP A 1 108 ? 1.784 -6.130 -43.061 1.00 75.75 108 ASP A C 1
ATOM 883 O O . ASP A 1 108 ? 1.998 -6.466 -44.230 1.00 75.75 108 ASP A O 1
ATOM 887 N N . ASN A 1 109 ? 1.128 -5.002 -42.777 1.00 76.00 109 ASN A N 1
ATOM 888 C CA . ASN A 1 109 ? 0.570 -4.131 -43.809 1.00 76.00 109 ASN A CA 1
ATOM 889 C C . ASN A 1 109 ? 1.657 -3.377 -44.604 1.00 76.00 109 ASN A C 1
ATOM 891 O O . ASN A 1 109 ? 1.524 -3.179 -45.819 1.00 76.00 109 ASN A O 1
ATOM 895 N N . GLN A 1 110 ? 2.754 -2.999 -43.940 1.00 80.88 110 GLN A N 1
ATOM 896 C CA . GLN A 1 110 ? 3.934 -2.409 -44.575 1.00 80.88 110 GLN A CA 1
ATOM 897 C C . GLN A 1 110 ? 4.629 -3.418 -45.508 1.00 80.88 110 GLN A C 1
ATOM 899 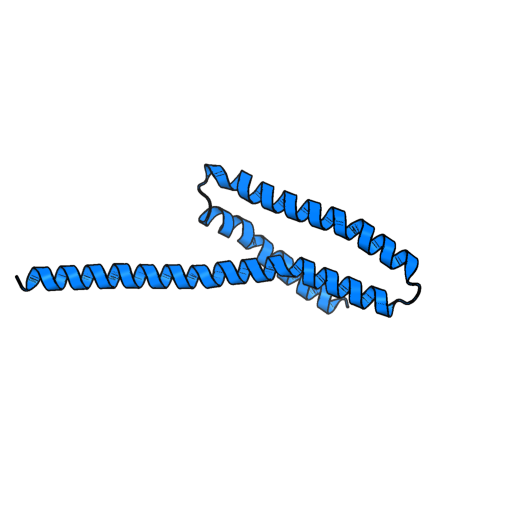O O . GLN A 1 110 ? 4.964 -3.075 -46.643 1.00 80.88 110 GLN A O 1
ATOM 904 N N . GLU A 1 111 ? 4.810 -4.667 -45.067 1.00 76.06 111 GLU A N 1
ATOM 905 C CA . GLU A 1 111 ? 5.453 -5.725 -45.861 1.00 76.06 111 GLU A CA 1
ATOM 906 C C . GLU A 1 111 ? 4.613 -6.098 -47.094 1.00 76.06 111 GLU A C 1
ATOM 908 O O . GLU A 1 111 ? 5.130 -6.224 -48.207 1.00 76.06 111 GLU A O 1
ATOM 913 N N . ARG A 1 112 ? 3.286 -6.168 -46.932 1.00 79.06 112 ARG A N 1
ATOM 914 C CA . ARG A 1 112 ? 2.344 -6.419 -48.029 1.00 79.06 112 ARG A CA 1
ATOM 915 C C . ARG A 1 112 ? 2.337 -5.291 -49.065 1.00 79.06 112 ARG A C 1
ATOM 917 O O . ARG A 1 112 ? 2.282 -5.578 -50.255 1.00 79.06 112 ARG A O 1
ATOM 924 N N . SER A 1 113 ? 2.435 -4.029 -48.641 1.00 78.12 113 SER A N 1
ATOM 925 C CA . SER A 1 113 ? 2.521 -2.884 -49.566 1.00 78.12 113 SER A CA 1
ATOM 926 C C . SER A 1 113 ? 3.843 -2.841 -50.340 1.00 78.12 113 SER A C 1
ATOM 928 O O . SER A 1 113 ? 3.852 -2.432 -51.498 1.00 78.12 113 SER A O 1
ATOM 930 N N . ALA A 1 114 ? 4.948 -3.296 -49.741 1.00 78.88 114 ALA A N 1
ATOM 931 C CA . ALA A 1 114 ? 6.259 -3.340 -50.392 1.00 78.88 114 ALA A CA 1
ATOM 932 C C . ALA A 1 114 ? 6.381 -4.436 -51.469 1.00 78.88 114 ALA A C 1
ATOM 934 O O . ALA A 1 114 ? 7.202 -4.304 -52.367 1.00 78.88 114 ALA A O 1
ATOM 935 N N . MET A 1 115 ? 5.574 -5.501 -51.403 1.00 74.88 115 MET A N 1
ATOM 936 C CA . MET A 1 115 ? 5.556 -6.573 -52.414 1.00 74.88 115 MET A CA 1
ATOM 937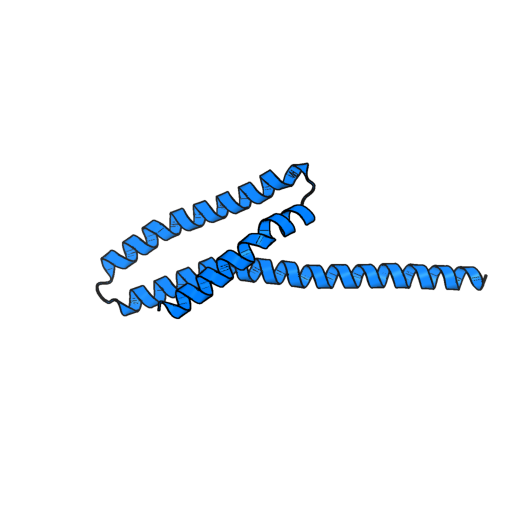 C C . MET A 1 115 ? 4.687 -6.264 -53.644 1.00 74.88 115 MET A C 1
ATOM 939 O O . MET A 1 115 ? 4.770 -6.974 -54.644 1.00 74.88 115 MET A O 1
ATOM 943 N N . VAL A 1 116 ? 3.817 -5.254 -53.565 1.00 74.56 116 VAL A N 1
ATOM 944 C CA . VAL A 1 116 ? 2.888 -4.873 -54.650 1.00 74.56 116 VAL A CA 1
ATOM 945 C C . VAL A 1 116 ? 3.488 -3.781 -55.556 1.00 74.56 116 VAL A C 1
ATOM 947 O O . VAL A 1 116 ? 2.923 -3.477 -56.606 1.00 74.56 116 VAL A O 1
ATOM 950 N N . HIS A 1 117 ? 4.635 -3.218 -55.170 1.00 56.16 117 HIS A N 1
ATOM 951 C CA . HIS A 1 117 ? 5.371 -2.169 -55.878 1.00 56.16 117 HIS A CA 1
ATOM 952 C C . HIS A 1 117 ? 6.638 -2.718 -56.542 1.00 56.16 117 HIS A C 1
ATOM 954 O O . HIS A 1 117 ? 6.986 -2.201 -57.628 1.00 56.16 117 HIS A O 1
#

Solvent-accessible surface area (backbone atoms only — not comparable to full-atom values): 6625 Å² total; per-residue (Å²): 109,70,68,59,54,49,53,51,50,51,53,52,53,58,57,54,65,53,44,62,57,53,47,57,76,73,32,63,83,90,48,34,66,60,56,54,48,51,52,52,49,53,51,49,52,53,51,63,55,48,53,58,52,53,51,54,52,59,75,70,55,91,50,68,68,64,50,48,53,51,53,51,50,52,53,51,58,68,43,44,65,56,54,49,50,54,50,51,54,55,53,48,55,51,55,56,52,52,53,53,52,50,60,51,52,53,52,54,53,52,55,55,56,64,75,78,108

Mean predicted aligned error: 11.75 Å

Foldseek 3Di:
DVVVCVVVVVVVVVLVVCVLVVLPVVDDPVCSCVVVVVVVVVLVVLCVVVVVVLVVCVVPDVDVPVSVVVVVVVVVVNCVVVVVVVVVVVVVVVVVVVVVVVVVVVVVVVVVVVVVD

Radius of gyration: 22.78 Å; Cα contacts (8 Å, |Δi|>4): 12; chains: 1; bounding box: 40×25×81 Å

Secondary structure (DSSP, 8-state):
-HHHHHHHHHHHHHHHTHHHHHHHHHS-TTTHHHHHHHHHHHHHHHHHHHHHHHHHHHHHH--HHHHHHHHHHHHHHHHHHHHHHHHHHHHHHHHHHHHHHHHHHHHHHHHHHHT--

pLDDT: mean 75.31, std 7.28, range [56.16, 90.0]